Protein AF-A0A535KM76-F1 (afdb_monomer_lite)

pLDDT: mean 74.45, std 14.64, range [40.72, 94.0]

Structure (mmCIF, N/CA/C/O backbone):
data_AF-A0A535KM76-F1
#
_entry.id   AF-A0A535KM76-F1
#
loop_
_atom_site.group_PDB
_atom_site.id
_atom_site.type_symbol
_atom_site.label_atom_id
_atom_site.label_alt_id
_atom_site.label_comp_id
_atom_site.label_asym_id
_atom_site.label_entity_id
_atom_site.label_seq_id
_atom_site.pdbx_PDB_ins_code
_atom_site.Cartn_x
_atom_site.Cartn_y
_atom_site.Cartn_z
_atom_site.occupancy
_atom_site.B_iso_or_equiv
_atom_site.auth_seq_id
_atom_site.auth_comp_id
_atom_site.auth_asym_id
_atom_site.auth_atom_id
_atom_site.pdbx_PDB_model_num
ATOM 1 N N . MET A 1 1 ? -38.579 44.762 24.812 1.00 52.84 1 MET A N 1
ATOM 2 C CA . MET A 1 1 ? -37.576 43.799 24.299 1.00 52.84 1 MET A CA 1
ATOM 3 C C . MET A 1 1 ? -38.328 42.597 23.726 1.00 52.84 1 MET A C 1
ATOM 5 O O . MET A 1 1 ? -39.002 41.891 24.467 1.00 52.84 1 MET A O 1
ATOM 9 N N . ASN A 1 2 ? -38.368 42.465 22.396 1.00 53.22 2 ASN A N 1
ATOM 10 C CA . ASN A 1 2 ? -39.357 41.638 21.693 1.00 53.22 2 ASN A CA 1
ATOM 11 C C . ASN A 1 2 ? -39.011 40.146 21.755 1.00 53.22 2 ASN A C 1
ATOM 13 O O . ASN A 1 2 ? -38.155 39.677 21.010 1.00 53.22 2 ASN A O 1
ATOM 17 N N . ARG A 1 3 ? -39.741 39.395 22.592 1.00 56.50 3 ARG A N 1
ATOM 18 C CA . ARG A 1 3 ? -39.647 37.928 22.753 1.00 56.50 3 ARG A CA 1
ATOM 19 C C . ARG A 1 3 ? -39.528 37.170 21.420 1.00 56.50 3 ARG A C 1
ATOM 21 O O . ARG A 1 3 ? -38.777 36.210 21.336 1.00 56.50 3 ARG A O 1
ATOM 28 N N . ARG A 1 4 ? -40.197 37.641 20.360 1.00 57.12 4 ARG A N 1
ATOM 29 C CA . ARG A 1 4 ? -40.140 37.059 19.005 1.00 57.12 4 ARG A CA 1
ATOM 30 C C . ARG A 1 4 ? -38.730 37.033 18.398 1.00 57.12 4 ARG A C 1
ATOM 32 O O . ARG A 1 4 ? -38.383 36.055 17.755 1.00 57.12 4 ARG A O 1
ATOM 39 N N . VAL A 1 5 ? -37.909 38.055 18.638 1.00 56.81 5 VAL A N 1
ATOM 40 C CA . VAL A 1 5 ? -36.535 38.133 18.105 1.00 56.81 5 VAL A CA 1
ATOM 41 C C . VAL A 1 5 ? -35.616 37.135 18.819 1.00 56.81 5 VAL A C 1
ATOM 43 O O . VAL A 1 5 ? -34.777 36.502 18.188 1.00 56.81 5 VAL A O 1
ATOM 46 N N . VAL A 1 6 ? -35.839 36.926 20.120 1.00 59.84 6 VAL A N 1
ATOM 47 C CA . VAL A 1 6 ? -35.091 35.952 20.933 1.00 59.84 6 VAL A CA 1
ATOM 48 C C . VAL A 1 6 ? -35.410 34.515 20.503 1.00 59.84 6 VAL A C 1
ATOM 50 O O . VAL A 1 6 ? -34.497 33.711 20.341 1.00 59.84 6 VAL A O 1
ATOM 53 N N . TYR A 1 7 ? -36.685 34.199 20.240 1.00 61.72 7 TYR A N 1
ATOM 54 C CA . TYR A 1 7 ? -37.091 32.869 19.764 1.00 61.72 7 TYR A CA 1
ATOM 55 C C . TYR A 1 7 ? -36.569 32.546 18.359 1.00 61.72 7 TYR A C 1
ATOM 57 O O . TYR A 1 7 ? -36.143 31.420 18.116 1.00 61.72 7 TYR A O 1
ATOM 65 N N . VAL A 1 8 ? -36.549 33.527 17.451 1.00 64.69 8 VAL A N 1
ATOM 66 C CA . VAL A 1 8 ? -35.997 33.345 16.097 1.00 64.69 8 VAL A CA 1
ATOM 67 C C . VAL A 1 8 ? -34.480 33.128 16.145 1.00 64.69 8 VAL A C 1
ATOM 69 O O . VAL A 1 8 ? -33.972 32.249 15.452 1.00 64.69 8 VAL A O 1
ATOM 72 N N . GLY A 1 9 ? -33.762 33.854 17.010 1.00 60.03 9 GLY A N 1
ATOM 73 C CA . GLY A 1 9 ? -32.324 33.650 17.216 1.00 60.03 9 GLY A CA 1
ATOM 74 C C . GLY A 1 9 ? -31.986 32.272 17.798 1.00 60.03 9 GLY A C 1
ATOM 75 O O . GLY A 1 9 ? -31.068 31.608 17.319 1.00 60.03 9 GLY A O 1
ATOM 76 N N . LEU A 1 10 ? -32.766 31.803 18.778 1.00 68.25 10 LEU A N 1
ATOM 77 C CA . LEU A 1 10 ? -32.601 30.471 19.373 1.00 68.25 10 LEU A CA 1
ATOM 78 C C . LEU A 1 10 ? -32.900 29.342 18.375 1.00 68.25 10 LEU A C 1
ATOM 80 O O . LEU A 1 10 ? -32.159 28.362 18.324 1.00 68.25 10 LEU A O 1
ATOM 84 N N . ALA A 1 11 ? -33.942 29.490 17.551 1.00 71.19 11 ALA A N 1
ATOM 85 C CA . ALA A 1 11 ? -34.281 28.511 16.520 1.00 71.19 11 ALA A CA 1
ATOM 86 C C . ALA A 1 11 ? -33.192 28.413 15.438 1.00 71.19 11 ALA A C 1
ATOM 88 O O . ALA A 1 11 ? -32.805 27.311 15.051 1.00 71.19 11 ALA A O 1
ATOM 89 N N . ALA A 1 12 ? -32.645 29.549 14.993 1.00 71.75 12 ALA A N 1
ATOM 90 C CA . ALA A 1 12 ? -31.552 29.572 14.024 1.00 71.75 12 ALA A CA 1
ATOM 91 C C . ALA A 1 12 ? -30.278 28.906 14.575 1.00 71.75 12 ALA A C 1
ATOM 93 O O . ALA A 1 12 ? -29.662 28.095 13.886 1.00 71.75 12 ALA A O 1
ATOM 94 N N . ALA A 1 13 ? -29.917 29.180 15.834 1.00 71.62 13 ALA A N 1
ATOM 95 C CA . ALA A 1 13 ? -28.763 28.555 16.479 1.00 71.62 13 ALA A CA 1
ATOM 96 C C . ALA A 1 13 ? -28.927 27.030 16.622 1.00 71.62 13 ALA A C 1
ATOM 98 O O . ALA A 1 13 ? -27.993 26.283 16.334 1.00 71.62 13 ALA A O 1
ATOM 99 N N . ALA A 1 14 ? -30.120 26.555 16.995 1.00 75.88 14 ALA A N 1
ATOM 100 C CA . ALA A 1 14 ? -30.407 25.125 17.107 1.00 75.88 14 ALA A CA 1
ATOM 101 C C . ALA A 1 14 ? -30.292 24.395 15.756 1.00 75.88 14 ALA A C 1
ATOM 103 O O . ALA A 1 14 ? -29.729 23.303 15.696 1.00 75.88 14 ALA A O 1
ATOM 104 N N . ILE A 1 15 ? -30.757 25.013 14.665 1.00 78.50 15 ILE A N 1
ATOM 105 C CA . ILE A 1 15 ? -30.635 24.456 13.308 1.00 78.50 15 ILE A CA 1
ATOM 106 C C . ILE A 1 15 ? -29.165 24.359 12.890 1.00 78.50 15 ILE A C 1
ATOM 108 O O . ILE A 1 15 ? -28.746 23.329 12.367 1.00 78.50 15 ILE A O 1
ATOM 112 N N . VAL A 1 16 ? -28.362 25.393 13.154 1.00 78.19 16 VAL A N 1
ATOM 113 C CA . VAL A 1 16 ? -26.926 25.379 12.831 1.00 78.19 16 VAL A CA 1
ATOM 114 C C . VAL A 1 16 ? -26.195 24.294 13.623 1.00 78.19 16 VAL A C 1
ATOM 116 O O . VAL A 1 16 ? -25.403 23.555 13.046 1.00 78.19 16 VAL A O 1
ATOM 119 N N . ILE A 1 17 ? -26.494 24.135 14.915 1.00 78.88 17 ILE A N 1
ATOM 120 C CA . ILE A 1 17 ? -25.894 23.083 15.749 1.00 78.88 17 ILE A CA 1
ATOM 121 C C . ILE A 1 17 ? -26.275 21.692 15.228 1.00 78.88 17 ILE A C 1
ATOM 123 O O . ILE A 1 17 ? -25.403 20.839 15.075 1.00 78.88 17 ILE A O 1
ATOM 127 N N . LEU A 1 18 ? -27.549 21.471 14.889 1.00 75.44 18 LEU A N 1
ATOM 128 C CA . LEU A 1 18 ? -28.006 20.207 14.306 1.00 75.44 18 LEU A CA 1
ATOM 129 C C . LEU A 1 18 ? -27.332 19.915 12.960 1.00 75.44 18 LEU A C 1
ATOM 131 O O . LEU A 1 18 ? -26.956 18.772 12.712 1.00 75.44 18 LEU A O 1
ATOM 135 N N . LEU A 1 19 ? -27.116 20.930 12.120 1.00 75.25 19 LEU A N 1
ATOM 136 C CA . LEU A 1 19 ? -26.394 20.783 10.854 1.00 75.25 19 LEU A CA 1
ATOM 137 C C . LEU A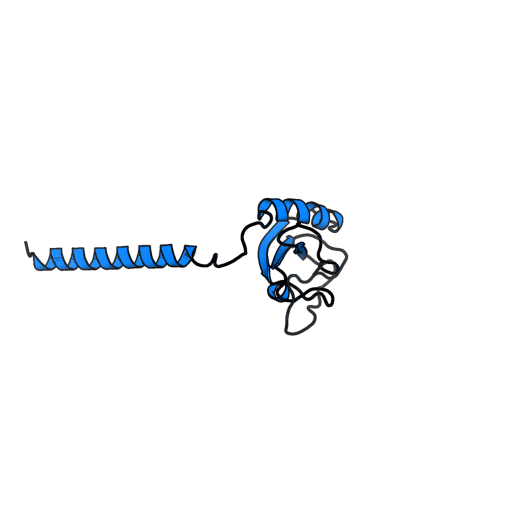 1 19 ? -24.913 20.450 11.071 1.00 75.25 19 LEU A C 1
ATOM 139 O O . LEU A 1 19 ? -24.389 19.569 10.395 1.00 75.25 19 LEU A O 1
ATOM 143 N N . VAL A 1 20 ? -24.240 21.093 12.028 1.00 73.06 20 VAL A N 1
ATOM 144 C CA . VAL A 1 20 ? -22.835 20.794 12.358 1.00 73.06 20 VAL A CA 1
ATOM 145 C C . VAL A 1 20 ? -22.691 19.374 12.911 1.00 73.06 20 VAL A C 1
ATOM 147 O O . VAL A 1 20 ? -21.775 18.660 12.507 1.00 73.06 20 VAL A O 1
ATOM 150 N N . ILE A 1 21 ? -23.615 18.927 13.767 1.00 69.25 21 ILE A N 1
ATOM 151 C CA . ILE A 1 21 ? -23.641 17.545 14.270 1.00 69.25 21 ILE A CA 1
ATOM 152 C C . ILE A 1 21 ? -23.921 16.567 13.125 1.00 69.25 21 ILE A C 1
ATOM 154 O O . ILE A 1 21 ? -23.211 15.575 12.996 1.00 69.25 21 ILE A O 1
ATOM 158 N N . ALA A 1 22 ? -24.892 16.852 12.253 1.00 63.06 22 ALA A N 1
ATOM 159 C CA . ALA A 1 22 ? -25.200 15.999 11.108 1.00 63.06 22 ALA A CA 1
ATOM 160 C C . ALA A 1 22 ? -23.998 15.857 10.159 1.00 63.06 22 ALA A C 1
ATOM 162 O O . ALA A 1 22 ? -23.681 14.744 9.747 1.00 63.06 22 ALA A O 1
ATOM 163 N N . VAL A 1 23 ? -23.282 16.949 9.871 1.00 61.19 23 VAL A N 1
ATOM 164 C CA . VAL A 1 23 ? -22.058 16.928 9.051 1.00 61.19 23 VAL A CA 1
ATOM 165 C C . VAL A 1 23 ? -20.910 16.209 9.771 1.00 61.19 23 VAL A C 1
ATOM 167 O O . VAL A 1 23 ? -20.184 15.443 9.138 1.00 61.19 23 VAL A O 1
ATOM 170 N N . GLY A 1 24 ? -20.756 16.400 11.085 1.00 57.56 24 GLY A N 1
ATOM 171 C CA . GLY A 1 24 ? -19.742 15.718 11.895 1.00 57.56 24 GLY A CA 1
ATOM 172 C C . GLY A 1 24 ? -19.951 14.202 11.966 1.00 57.56 24 GLY A C 1
ATOM 173 O O . GLY A 1 24 ? -19.008 13.439 11.768 1.00 57.56 24 GLY A O 1
ATOM 174 N N . VAL A 1 25 ? -21.196 13.754 12.159 1.00 58.38 25 VAL A N 1
ATOM 175 C CA . VAL A 1 25 ? -21.566 12.329 12.167 1.00 58.38 25 VAL A CA 1
ATOM 176 C C . VAL A 1 25 ? -21.425 11.717 10.769 1.00 58.38 25 VAL A C 1
ATOM 178 O O . VAL A 1 25 ? -20.902 10.611 10.640 1.00 58.38 25 VAL A O 1
ATOM 181 N N . PHE A 1 26 ? -21.789 12.443 9.703 1.00 48.53 26 PHE A N 1
ATOM 182 C CA . PHE A 1 26 ? -21.607 11.957 8.328 1.00 48.53 26 PHE A CA 1
ATOM 183 C C . PHE A 1 26 ? -20.138 11.773 7.943 1.00 48.53 26 PHE A C 1
ATOM 185 O O . PHE A 1 26 ? -19.821 10.869 7.172 1.00 48.53 26 PHE A O 1
ATOM 192 N N . ARG A 1 27 ? -19.226 12.592 8.482 1.00 45.03 27 ARG A N 1
ATOM 193 C CA . ARG A 1 27 ? -17.789 12.454 8.203 1.00 45.03 27 ARG A CA 1
ATOM 194 C C . ARG A 1 27 ? -17.119 11.283 8.917 1.00 45.03 27 ARG A C 1
ATOM 196 O O . ARG A 1 27 ? -16.082 10.836 8.444 1.00 45.03 27 ARG A O 1
ATOM 203 N N . HIS A 1 28 ? -17.712 10.750 9.985 1.00 40.72 28 HIS A N 1
ATOM 204 C CA . HIS A 1 28 ? -17.226 9.530 10.640 1.00 40.72 28 HIS A CA 1
ATOM 205 C C . HIS A 1 28 ? -17.818 8.238 10.056 1.00 40.72 28 HIS A C 1
ATOM 207 O O . HIS A 1 28 ? -17.275 7.161 10.279 1.00 40.72 28 HIS A O 1
ATOM 213 N N . ALA A 1 29 ? -18.904 8.322 9.284 1.00 43.16 29 ALA A N 1
ATOM 214 C CA . ALA A 1 29 ? -19.613 7.148 8.779 1.00 43.16 29 ALA A CA 1
ATOM 215 C C . ALA A 1 29 ? -19.039 6.557 7.476 1.00 43.16 29 ALA A C 1
ATOM 217 O O . ALA A 1 29 ? -19.516 5.522 7.023 1.00 43.16 29 ALA A O 1
ATOM 218 N N . THR A 1 30 ? -18.004 7.151 6.871 1.00 45.62 30 THR A N 1
ATOM 219 C CA . THR A 1 30 ? -17.352 6.560 5.685 1.00 45.62 30 THR A CA 1
ATOM 220 C C . THR A 1 30 ? -16.372 5.425 6.013 1.00 45.62 30 THR A C 1
ATOM 222 O O . THR A 1 30 ? -15.777 4.865 5.100 1.00 45.62 30 THR A O 1
ATOM 225 N N . GLU A 1 31 ? -16.236 5.036 7.286 1.00 46.44 31 GLU A N 1
ATOM 226 C CA . GLU A 1 31 ? -15.511 3.828 7.720 1.00 46.44 31 GLU A CA 1
ATOM 227 C C . GLU A 1 31 ? -16.415 2.577 7.831 1.00 46.44 31 GLU A C 1
ATOM 229 O O . GLU A 1 31 ? -16.127 1.630 8.552 1.00 46.44 31 GLU A O 1
ATOM 234 N N . THR A 1 32 ? -17.530 2.506 7.108 1.00 49.50 32 THR A N 1
ATOM 235 C CA . THR A 1 32 ? -18.180 1.217 6.791 1.00 49.50 32 THR A CA 1
ATOM 236 C C . THR A 1 32 ? -17.341 0.492 5.727 1.00 49.50 32 THR A C 1
ATOM 238 O O . THR A 1 32 ? -17.134 1.047 4.657 1.00 49.50 32 THR A O 1
ATOM 241 N N . SER A 1 33 ? -16.852 -0.747 5.837 1.00 60.09 33 SER A N 1
ATOM 242 C CA . SER A 1 33 ? -17.181 -1.879 6.714 1.00 60.09 33 SER A CA 1
ATOM 243 C C . SER A 1 33 ? -16.095 -2.967 6.562 1.00 60.09 33 SER A C 1
ATOM 245 O O . SER A 1 33 ? -16.337 -4.069 6.071 1.00 60.09 33 SER A O 1
ATOM 247 N N . LEU A 1 34 ? -14.843 -2.648 6.895 1.00 70.00 34 LEU A N 1
ATOM 248 C CA . LEU A 1 34 ? -13.785 -3.660 6.847 1.00 70.00 34 LEU A CA 1
ATOM 249 C C . LEU A 1 34 ? -14.006 -4.674 7.970 1.00 70.00 34 LEU A C 1
ATOM 251 O O . LEU A 1 34 ? -14.287 -4.310 9.112 1.00 70.00 3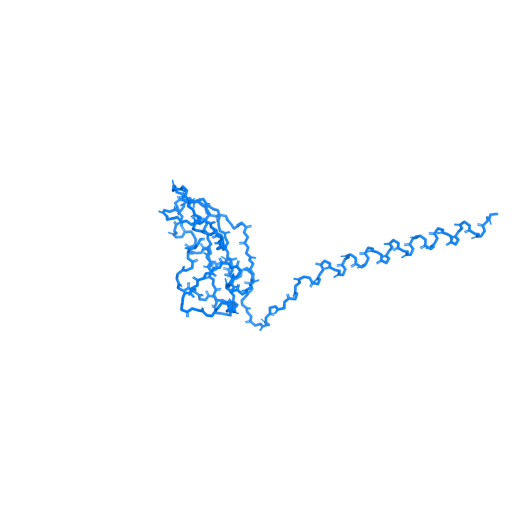4 LEU A O 1
ATOM 255 N N . ARG A 1 35 ? -13.921 -5.962 7.630 1.00 79.12 35 ARG A N 1
ATOM 256 C CA . ARG A 1 35 ? -14.139 -7.037 8.598 1.00 79.12 35 ARG A CA 1
ATOM 257 C C . ARG A 1 35 ? -13.099 -6.912 9.723 1.00 79.12 35 ARG A C 1
ATOM 259 O O . ARG A 1 35 ? -11.914 -6.844 9.413 1.00 79.12 35 ARG A O 1
ATOM 266 N N . PRO A 1 36 ? -13.496 -6.908 11.006 1.00 79.44 36 PRO A N 1
ATOM 267 C CA . PRO A 1 36 ? -12.539 -6.812 12.103 1.00 79.44 36 PRO A CA 1
ATOM 268 C C . PRO A 1 36 ? -11.556 -7.993 12.094 1.00 79.44 36 PRO A C 1
ATOM 270 O O . PRO A 1 36 ? -11.905 -9.100 11.678 1.00 79.44 36 PRO A O 1
ATOM 273 N N . GLY A 1 37 ? -10.332 -7.748 12.572 1.00 83.56 37 GLY A N 1
ATOM 274 C CA . GLY A 1 37 ? -9.261 -8.750 12.669 1.00 83.56 37 GLY A CA 1
ATOM 275 C C . GLY A 1 37 ? -8.124 -8.602 11.652 1.00 83.56 37 GLY A C 1
ATOM 276 O O . GLY A 1 37 ? -7.227 -9.438 11.645 1.00 83.56 37 GLY A O 1
ATOM 277 N N . GLY A 1 38 ? -8.147 -7.572 10.801 1.00 90.06 38 GLY A N 1
ATOM 278 C CA . GLY A 1 38 ? -7.028 -7.254 9.911 1.00 90.06 38 GLY A CA 1
ATOM 279 C C . GLY A 1 38 ? -5.847 -6.581 10.606 1.00 90.06 38 GLY A C 1
ATOM 280 O O . GLY A 1 38 ? -5.965 -6.092 11.732 1.00 90.06 38 GLY A O 1
ATOM 281 N N . ILE A 1 39 ? -4.714 -6.506 9.903 1.00 94.00 39 ILE A N 1
ATOM 282 C CA . ILE A 1 39 ? -3.561 -5.720 10.359 1.00 94.00 39 ILE A CA 1
ATOM 283 C C . ILE A 1 39 ? -3.888 -4.223 10.339 1.00 94.00 39 ILE A C 1
ATOM 285 O O . ILE A 1 39 ? -4.664 -3.746 9.503 1.00 94.00 39 ILE A O 1
ATOM 289 N N . SER A 1 40 ? -3.273 -3.466 11.249 1.00 92.88 40 SER A N 1
ATOM 290 C CA . SER A 1 40 ? -3.457 -2.016 11.300 1.00 92.88 40 SER A CA 1
ATOM 291 C C . SER A 1 40 ? -2.814 -1.318 10.099 1.00 92.88 40 SER A C 1
ATOM 293 O O . SER A 1 40 ? -1.888 -1.839 9.474 1.00 92.88 40 SER A O 1
ATOM 295 N N . ARG A 1 41 ? -3.264 -0.091 9.814 1.00 92.25 41 ARG A N 1
ATOM 296 C CA . ARG A 1 41 ? -2.693 0.761 8.760 1.00 92.25 41 ARG A CA 1
ATOM 297 C C . ARG A 1 41 ? -1.183 0.941 8.921 1.00 92.25 41 ARG A C 1
ATOM 299 O O . ARG A 1 41 ? -0.440 0.774 7.961 1.00 92.25 41 ARG A O 1
ATOM 306 N N . ASP A 1 42 ? -0.726 1.226 10.137 1.00 93.19 42 ASP A N 1
ATOM 307 C CA . ASP A 1 42 ? 0.698 1.437 10.412 1.00 93.19 42 ASP A CA 1
ATOM 308 C C . ASP A 1 42 ? 1.507 0.151 10.245 1.00 93.19 42 ASP A C 1
ATOM 310 O O . ASP A 1 42 ? 2.648 0.188 9.790 1.00 93.19 42 ASP A O 1
ATOM 314 N N . GLN A 1 43 ? 0.926 -0.998 10.597 1.00 93.06 43 GLN A N 1
ATOM 315 C CA . GLN A 1 43 ? 1.561 -2.290 10.366 1.00 93.06 43 GLN A CA 1
ATOM 316 C C . GLN A 1 43 ? 1.676 -2.587 8.869 1.00 93.06 43 GLN A C 1
ATOM 318 O O . GLN A 1 43 ? 2.758 -2.954 8.418 1.00 93.06 43 GLN A O 1
ATOM 323 N N . ALA A 1 44 ? 0.613 -2.347 8.099 1.00 92.44 44 ALA A N 1
ATOM 324 C CA . ALA A 1 44 ? 0.626 -2.493 6.647 1.00 92.44 44 ALA A CA 1
ATOM 325 C C . ALA A 1 44 ? 1.667 -1.574 5.989 1.00 92.44 44 ALA A C 1
ATOM 327 O O . ALA A 1 44 ? 2.435 -2.030 5.147 1.00 92.44 44 ALA A O 1
ATOM 328 N N . ILE A 1 45 ? 1.757 -0.310 6.421 1.00 92.06 45 ILE A N 1
ATOM 329 C CA . ILE A 1 45 ? 2.782 0.630 5.950 1.00 92.06 45 ILE A CA 1
ATOM 330 C C . ILE A 1 45 ? 4.182 0.103 6.262 1.00 92.06 45 ILE A C 1
ATOM 332 O O . ILE A 1 45 ? 5.009 0.053 5.363 1.00 92.06 45 ILE A O 1
ATOM 336 N N . ARG A 1 46 ? 4.465 -0.326 7.500 1.00 91.62 46 ARG A N 1
ATOM 337 C CA . ARG A 1 46 ? 5.797 -0.853 7.854 1.00 91.62 46 ARG A CA 1
ATOM 338 C C . ARG A 1 46 ? 6.183 -2.064 7.005 1.00 91.62 46 ARG A C 1
ATOM 340 O O . ARG A 1 46 ? 7.314 -2.128 6.536 1.00 91.62 46 ARG A O 1
ATOM 347 N N . MET A 1 47 ? 5.249 -2.994 6.800 1.00 90.25 47 MET A N 1
ATOM 348 C CA . MET A 1 47 ? 5.474 -4.191 5.984 1.00 90.25 47 MET A CA 1
ATOM 349 C C . MET A 1 47 ? 5.699 -3.834 4.510 1.00 90.25 47 MET A C 1
ATOM 351 O O . MET A 1 47 ? 6.634 -4.336 3.894 1.00 90.25 47 MET A O 1
ATOM 355 N N . ALA A 1 48 ? 4.896 -2.921 3.960 1.00 88.00 48 ALA A N 1
ATOM 356 C CA . ALA A 1 48 ? 5.022 -2.476 2.578 1.00 88.00 48 ALA A CA 1
ATOM 357 C C . ALA A 1 48 ? 6.284 -1.632 2.338 1.00 88.00 48 ALA A C 1
ATOM 359 O O . ALA A 1 48 ? 6.891 -1.744 1.278 1.00 88.00 48 ALA A O 1
ATOM 360 N N . SER A 1 49 ? 6.703 -0.811 3.309 1.00 87.00 49 SER A N 1
ATOM 361 C CA . SER A 1 49 ? 7.876 0.064 3.191 1.00 87.00 49 SER A CA 1
ATOM 362 C C . SER A 1 49 ? 9.163 -0.720 2.980 1.00 87.00 49 SER A C 1
ATOM 364 O O . SER A 1 49 ? 9.993 -0.286 2.193 1.00 87.00 49 SER A O 1
ATOM 366 N N . HIS A 1 50 ? 9.320 -1.879 3.629 1.00 80.50 50 HIS A N 1
ATOM 367 C CA . HIS A 1 50 ? 10.486 -2.743 3.414 1.00 80.50 50 HIS A CA 1
ATOM 368 C C . HIS A 1 50 ? 10.659 -3.095 1.926 1.00 80.50 50 HIS A C 1
ATOM 370 O O . HIS A 1 50 ? 11.760 -3.049 1.385 1.00 80.50 50 HIS A O 1
ATOM 376 N N . GLU A 1 51 ? 9.551 -3.371 1.247 1.00 73.69 51 GLU A N 1
ATOM 377 C CA . GLU A 1 51 ? 9.534 -3.838 -0.141 1.00 73.69 51 GLU A CA 1
ATOM 378 C C . GLU A 1 51 ? 9.511 -2.684 -1.145 1.00 73.69 51 GLU A C 1
ATOM 380 O O . GLU A 1 51 ? 10.245 -2.706 -2.131 1.00 73.69 51 GLU A O 1
ATOM 385 N N . GLY A 1 52 ? 8.774 -1.610 -0.847 1.00 69.50 52 GLY A N 1
ATOM 386 C CA . GLY A 1 52 ? 8.836 -0.367 -1.615 1.00 69.50 52 GLY A CA 1
ATOM 387 C C . GLY A 1 52 ? 10.247 0.234 -1.633 1.00 69.50 52 GLY A C 1
ATOM 388 O O . GLY A 1 52 ? 10.723 0.656 -2.686 1.00 69.50 52 GLY A O 1
ATOM 389 N N . MET A 1 53 ? 10.952 0.220 -0.496 1.00 74.38 53 MET A N 1
ATOM 390 C CA . MET A 1 53 ? 12.337 0.698 -0.406 1.00 74.38 53 MET A CA 1
ATOM 391 C C . MET A 1 53 ? 13.317 -0.205 -1.154 1.00 74.38 53 MET A C 1
ATOM 393 O O . MET A 1 53 ? 14.206 0.314 -1.822 1.00 74.38 53 MET A O 1
ATOM 397 N N . ALA A 1 54 ? 13.150 -1.530 -1.092 1.00 76.81 54 ALA A N 1
ATOM 398 C CA . ALA A 1 54 ? 14.029 -2.473 -1.787 1.00 76.81 54 ALA A CA 1
ATOM 399 C C . ALA A 1 54 ? 14.021 -2.293 -3.318 1.00 76.81 54 ALA A C 1
ATOM 401 O O . ALA A 1 54 ? 14.983 -2.652 -3.993 1.00 76.81 54 ALA A O 1
ATOM 402 N N . GLN A 1 55 ? 12.941 -1.734 -3.868 1.00 76.56 55 GLN A N 1
ATOM 403 C CA . GLN A 1 55 ? 12.732 -1.607 -5.312 1.00 76.56 55 GLN A CA 1
ATOM 404 C C . GLN A 1 55 ? 12.906 -0.182 -5.849 1.00 76.56 55 GLN A C 1
ATOM 406 O O . GLN A 1 55 ? 12.902 0.023 -7.067 1.00 76.56 55 GLN A O 1
ATOM 411 N N . SER A 1 56 ? 13.039 0.806 -4.964 1.00 80.88 56 SER A N 1
ATOM 412 C CA . SER A 1 56 ? 13.250 2.202 -5.338 1.00 80.88 56 SER A CA 1
ATOM 413 C C . SER A 1 56 ? 14.737 2.547 -5.350 1.00 80.88 56 SER A C 1
ATOM 415 O O . SER A 1 56 ? 15.498 2.179 -4.462 1.00 80.88 56 SER A O 1
ATOM 417 N N . THR A 1 57 ? 15.147 3.331 -6.342 1.00 83.88 57 THR A N 1
ATOM 418 C CA . THR A 1 57 ? 16.499 3.910 -6.453 1.00 83.88 57 THR A CA 1
ATOM 419 C C . THR A 1 57 ? 16.658 5.210 -5.659 1.00 83.88 57 THR A C 1
ATOM 421 O O . THR A 1 57 ? 17.770 5.707 -5.495 1.00 83.88 57 THR A O 1
ATOM 424 N N . THR A 1 58 ? 15.558 5.766 -5.147 1.00 84.88 58 THR A N 1
ATOM 425 C CA . THR A 1 58 ? 15.527 6.959 -4.285 1.00 84.88 58 THR A CA 1
ATOM 426 C C . THR A 1 58 ? 14.780 6.663 -2.984 1.00 84.88 58 THR A C 1
ATOM 428 O O . THR A 1 58 ? 13.981 5.721 -2.954 1.00 84.88 58 THR A O 1
ATOM 431 N N . PRO A 1 59 ? 14.949 7.478 -1.924 1.00 86.06 59 PRO A N 1
ATOM 432 C CA . PRO A 1 59 ? 14.109 7.382 -0.733 1.00 86.06 59 PRO A CA 1
ATOM 433 C C . PRO A 1 59 ? 12.620 7.376 -1.099 1.00 86.06 59 PRO A C 1
ATOM 435 O O . PRO A 1 59 ? 12.194 8.135 -1.973 1.00 86.06 59 PRO A O 1
ATOM 438 N N . THR A 1 60 ? 11.852 6.493 -0.459 1.00 86.06 60 THR A N 1
ATOM 439 C CA . THR A 1 60 ? 10.413 6.364 -0.700 1.00 86.06 60 THR A CA 1
ATOM 440 C C . THR A 1 60 ? 9.598 7.084 0.360 1.00 86.06 60 THR A C 1
ATOM 442 O O . THR A 1 60 ? 9.854 6.916 1.552 1.00 86.06 60 THR A O 1
ATOM 445 N N . GLU A 1 61 ? 8.544 7.775 -0.059 1.00 90.25 61 GLU A N 1
ATOM 446 C CA . GLU A 1 61 ? 7.558 8.382 0.840 1.00 90.25 61 GLU A CA 1
ATOM 447 C C . GLU A 1 61 ? 6.187 7.737 0.654 1.00 90.25 61 GLU A C 1
ATOM 449 O O . GLU A 1 61 ? 5.753 7.504 -0.474 1.00 90.25 61 GLU A O 1
ATOM 454 N N . VAL A 1 62 ? 5.473 7.469 1.748 1.00 89.19 62 VAL A N 1
ATOM 455 C CA . VAL A 1 62 ? 4.101 6.948 1.680 1.00 89.19 62 VAL A CA 1
ATOM 456 C C . VAL A 1 62 ? 3.171 8.072 1.236 1.00 89.19 62 VAL A C 1
ATOM 458 O O . VAL A 1 62 ? 2.959 9.038 1.964 1.00 89.19 62 VAL A O 1
ATOM 461 N N . ARG A 1 63 ? 2.571 7.929 0.055 1.00 87.00 63 ARG A N 1
ATOM 462 C CA . ARG A 1 63 ? 1.590 8.884 -0.470 1.00 87.00 63 ARG A CA 1
ATOM 463 C C . ARG A 1 63 ? 0.192 8.596 0.063 1.00 87.00 63 ARG A C 1
ATOM 465 O O . ARG A 1 63 ? -0.524 9.514 0.453 1.00 87.00 63 ARG A O 1
ATOM 472 N N . TRP A 1 64 ? -0.215 7.329 0.046 1.00 85.44 64 TRP A N 1
ATOM 473 C CA . TRP A 1 64 ? -1.495 6.891 0.599 1.00 85.44 64 TRP A CA 1
ATOM 474 C C . TRP A 1 64 ? -1.457 5.411 0.980 1.00 85.44 64 TRP A C 1
ATOM 476 O O . TRP A 1 64 ? -0.671 4.636 0.442 1.00 85.44 64 TRP A O 1
ATOM 486 N N . ALA A 1 65 ? -2.318 5.041 1.925 1.00 90.38 65 ALA A N 1
ATOM 487 C CA . ALA A 1 65 ? -2.483 3.679 2.417 1.00 90.38 65 ALA A CA 1
ATOM 488 C C . ALA A 1 65 ? -3.956 3.475 2.774 1.00 90.38 65 ALA A C 1
ATOM 490 O O . ALA A 1 65 ? -4.417 4.043 3.771 1.00 90.38 65 ALA A O 1
ATOM 491 N N . ASN A 1 66 ? -4.667 2.709 1.945 1.00 90.44 66 ASN A N 1
ATOM 492 C CA . ASN A 1 66 ? -6.103 2.459 2.063 1.00 90.44 66 ASN A CA 1
ATOM 493 C C . ASN A 1 66 ? -6.378 0.955 2.043 1.00 90.44 66 ASN A C 1
ATOM 495 O O . ASN A 1 66 ? -5.689 0.205 1.353 1.00 90.44 66 ASN A O 1
ATOM 499 N N . ALA A 1 67 ? -7.402 0.530 2.778 1.00 91.38 67 ALA A N 1
ATOM 500 C CA . ALA A 1 67 ? -7.886 -0.843 2.758 1.00 91.38 67 ALA A CA 1
ATOM 501 C C . ALA A 1 67 ? -9.227 -0.940 2.027 1.00 91.38 67 ALA A C 1
ATOM 503 O O . ALA A 1 67 ? -10.045 -0.024 2.088 1.00 91.38 67 ALA A O 1
ATOM 504 N N . GLY A 1 68 ? -9.450 -2.059 1.344 1.00 89.62 68 GLY A N 1
ATOM 505 C CA . GLY A 1 68 ? -10.649 -2.288 0.540 1.00 89.62 68 GLY A CA 1
ATOM 506 C C . GLY A 1 68 ? -10.553 -3.570 -0.292 1.00 89.62 68 GLY A C 1
ATOM 507 O O . GLY A 1 68 ? -9.576 -4.308 -0.170 1.00 89.62 68 GLY A O 1
ATOM 508 N N . PRO A 1 69 ? -11.563 -3.874 -1.120 1.00 89.06 69 PRO A N 1
ATOM 509 C CA . PRO A 1 69 ? -11.508 -5.004 -2.039 1.00 89.06 69 PRO A CA 1
ATOM 510 C C . PRO A 1 69 ? -10.441 -4.794 -3.123 1.00 89.06 69 PRO A C 1
ATOM 512 O O . PRO A 1 69 ? -10.269 -3.687 -3.635 1.00 89.06 69 PRO A O 1
ATOM 515 N N . LEU A 1 70 ? -9.759 -5.876 -3.508 1.00 85.62 70 LEU A N 1
ATOM 516 C CA . LEU A 1 70 ? -8.684 -5.882 -4.501 1.00 85.62 70 LEU A CA 1
ATOM 517 C C . LEU A 1 70 ? -9.084 -5.176 -5.800 1.00 85.62 70 LEU A C 1
ATOM 519 O O . LEU A 1 70 ? -8.289 -4.407 -6.328 1.00 85.62 70 LEU A O 1
ATOM 523 N N . SER A 1 71 ? -10.322 -5.358 -6.265 1.00 82.75 71 SER A N 1
ATOM 524 C CA . SER A 1 71 ? -10.840 -4.747 -7.495 1.00 82.75 71 SER A CA 1
ATOM 525 C C . SER A 1 71 ? -10.789 -3.216 -7.534 1.00 82.75 71 SER A C 1
ATOM 527 O O . SER A 1 71 ? -10.905 -2.643 -8.613 1.00 82.75 71 SER A O 1
ATOM 529 N N . GLN A 1 72 ? -10.661 -2.541 -6.386 1.00 83.00 72 GLN A N 1
ATOM 530 C CA . GLN A 1 72 ? -10.508 -1.082 -6.322 1.00 83.00 72 GLN A CA 1
ATOM 531 C C . GLN A 1 72 ? -9.072 -0.616 -6.583 1.00 83.00 72 GLN A C 1
ATOM 533 O O . GLN A 1 72 ? -8.864 0.547 -6.921 1.00 83.00 72 GLN A O 1
ATOM 538 N N . PHE A 1 73 ? -8.087 -1.498 -6.413 1.00 80.12 73 PHE A N 1
ATOM 539 C CA . PHE A 1 73 ? -6.668 -1.141 -6.453 1.00 80.12 73 PHE A CA 1
ATOM 540 C C . PHE A 1 73 ? -5.894 -1.885 -7.541 1.00 80.12 73 PHE A C 1
ATOM 542 O O . PHE A 1 73 ? -4.906 -1.363 -8.049 1.00 80.12 73 PHE A O 1
ATOM 549 N N . GLY A 1 74 ? -6.334 -3.087 -7.909 1.00 74.31 74 GLY A N 1
ATOM 550 C CA . GLY A 1 74 ? -5.591 -4.011 -8.755 1.00 74.31 74 GLY A CA 1
ATOM 551 C C . GLY A 1 74 ? -6.463 -5.125 -9.328 1.00 74.31 74 GLY A C 1
ATOM 552 O O . GLY A 1 74 ? -7.659 -5.233 -9.050 1.00 74.31 74 GLY A O 1
ATOM 553 N N . ARG A 1 75 ? -5.842 -5.992 -10.129 1.00 73.06 75 ARG A N 1
ATOM 554 C CA . ARG A 1 75 ? -6.480 -7.208 -10.636 1.00 73.06 75 ARG A CA 1
ATOM 555 C C . ARG A 1 75 ? -5.466 -8.338 -10.725 1.00 73.06 75 ARG A C 1
ATOM 557 O O . ARG A 1 75 ? -4.687 -8.383 -11.667 1.00 73.06 75 ARG A O 1
ATOM 564 N N . ASP A 1 76 ? -5.548 -9.283 -9.801 1.00 73.75 76 ASP A N 1
ATOM 565 C CA . ASP A 1 76 ? -4.764 -10.516 -9.850 1.00 73.75 76 ASP A CA 1
ATOM 566 C C . ASP A 1 76 ? -5.630 -11.650 -10.434 1.00 73.75 76 ASP A C 1
ATOM 568 O O . ASP A 1 76 ? -6.712 -11.906 -9.899 1.00 73.75 76 ASP A O 1
ATOM 572 N N . PRO A 1 77 ? -5.211 -12.324 -11.525 1.00 72.31 77 PRO A N 1
ATOM 573 C CA . PRO A 1 77 ? -5.957 -13.446 -12.100 1.00 72.31 77 PRO A CA 1
ATOM 574 C C . PRO A 1 77 ? -6.121 -14.631 -11.136 1.00 72.31 77 PRO A C 1
ATOM 576 O O . PRO A 1 77 ? -7.016 -15.448 -11.346 1.00 72.31 77 PRO A O 1
ATOM 579 N N . TYR A 1 78 ? -5.297 -14.718 -10.088 1.00 79.38 78 TYR A N 1
ATOM 580 C CA . TYR A 1 78 ? -5.328 -15.806 -9.110 1.00 79.38 78 TYR A CA 1
ATOM 581 C C . TYR A 1 78 ? -6.047 -15.447 -7.801 1.00 79.38 78 TYR A C 1
ATOM 583 O O . TYR A 1 78 ? -6.241 -16.321 -6.954 1.00 79.38 78 TYR A O 1
ATOM 591 N N . SER A 1 79 ? -6.491 -14.198 -7.631 1.00 83.12 79 SER A N 1
ATOM 592 C CA . SER A 1 79 ? -7.203 -13.743 -6.433 1.00 83.12 79 SER A CA 1
ATOM 593 C C . SER A 1 79 ? -8.637 -13.332 -6.744 1.00 83.12 79 SER A C 1
ATOM 595 O O . SER A 1 79 ? -8.954 -12.780 -7.795 1.00 83.12 79 SER A O 1
ATOM 597 N N . SER A 1 80 ? -9.526 -13.545 -5.771 1.00 85.25 80 SER A N 1
ATOM 598 C CA . SER A 1 80 ? -10.888 -13.014 -5.840 1.00 85.25 80 SER A CA 1
ATOM 599 C C . SER A 1 80 ? -10.864 -11.4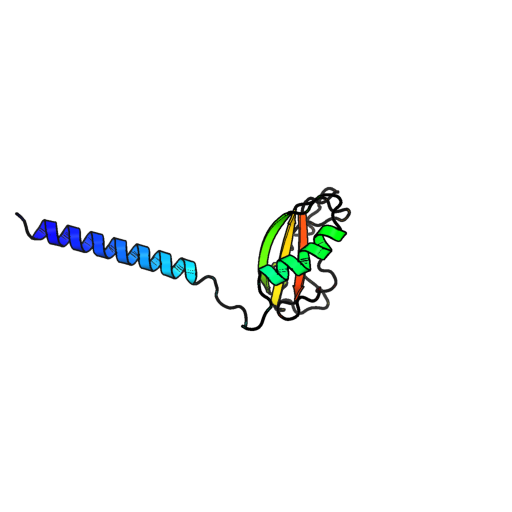78 -5.895 1.00 85.25 80 SER A C 1
ATOM 601 O O . SER A 1 80 ? -10.181 -10.863 -5.071 1.00 85.25 80 SER A O 1
ATOM 603 N N . PRO A 1 81 ? -11.644 -10.827 -6.781 1.00 84.25 81 PRO A N 1
ATOM 604 C CA . PRO A 1 81 ? -11.728 -9.365 -6.846 1.00 84.25 81 PRO A CA 1
ATOM 605 C C . PRO A 1 81 ? -12.242 -8.738 -5.540 1.00 84.25 81 PRO A C 1
ATOM 607 O O . PRO A 1 81 ? -11.896 -7.604 -5.223 1.00 84.25 81 PRO A O 1
ATOM 610 N N . ASN A 1 82 ? -13.011 -9.494 -4.750 1.00 88.50 82 ASN A N 1
ATOM 611 C CA . ASN A 1 82 ? -13.546 -9.057 -3.458 1.00 88.50 82 ASN A CA 1
ATOM 612 C C . ASN A 1 82 ? -12.602 -9.351 -2.280 1.00 88.50 82 ASN A C 1
ATOM 614 O O . ASN A 1 82 ? -12.976 -9.130 -1.128 1.00 88.50 82 ASN A O 1
ATOM 618 N N . ARG A 1 83 ? -11.397 -9.880 -2.535 1.00 88.75 83 ARG A N 1
ATOM 619 C CA . ARG A 1 83 ? -10.389 -10.109 -1.494 1.00 88.75 83 ARG A CA 1
ATOM 620 C C . ARG A 1 83 ? -10.052 -8.780 -0.825 1.00 88.75 83 ARG A C 1
ATOM 622 O O . ARG A 1 83 ? -9.697 -7.830 -1.514 1.00 88.75 83 ARG A O 1
ATOM 629 N N . LEU A 1 84 ? -10.147 -8.719 0.501 1.00 91.00 84 LEU A N 1
ATOM 630 C CA . LEU A 1 84 ? -9.746 -7.532 1.250 1.00 91.00 84 LEU A CA 1
ATOM 631 C C . LEU A 1 84 ? -8.226 -7.405 1.248 1.00 91.00 84 LEU A C 1
ATOM 633 O O . LEU A 1 84 ? -7.511 -8.356 1.574 1.00 91.00 84 LEU A O 1
ATOM 637 N N . VAL A 1 85 ? -7.749 -6.214 0.911 1.00 91.38 85 VAL A N 1
ATOM 638 C CA . VAL A 1 85 ? -6.330 -5.891 0.824 1.00 91.38 85 VAL A CA 1
ATOM 639 C C . VAL A 1 85 ? -6.036 -4.526 1.428 1.00 91.38 85 VAL A C 1
ATOM 641 O O . VAL A 1 85 ? -6.912 -3.666 1.516 1.00 91.38 85 VAL A O 1
ATOM 644 N N . TRP A 1 86 ? -4.781 -4.328 1.808 1.00 92.56 86 TRP A N 1
ATOM 645 C CA . TRP A 1 86 ? -4.174 -3.016 1.969 1.00 92.56 86 TRP A CA 1
ATOM 646 C C . TRP A 1 86 ? -3.453 -2.649 0.677 1.00 92.56 86 TRP A C 1
ATOM 648 O O . TRP A 1 86 ? -2.614 -3.414 0.215 1.00 92.56 86 TRP A O 1
ATOM 658 N N . ALA A 1 87 ? -3.738 -1.475 0.123 1.00 89.56 87 ALA A N 1
ATOM 659 C CA . ALA A 1 87 ? -2.975 -0.891 -0.970 1.00 89.56 87 ALA A CA 1
ATOM 660 C C . ALA A 1 87 ? -2.204 0.327 -0.451 1.00 89.56 87 ALA A C 1
ATOM 662 O O . ALA A 1 87 ? -2.795 1.271 0.084 1.00 89.56 87 ALA A O 1
ATOM 663 N N . ILE A 1 88 ? -0.879 0.281 -0.579 1.00 89.81 88 ILE A N 1
ATOM 664 C CA . ILE A 1 88 ? 0.043 1.312 -0.108 1.00 89.81 88 ILE A CA 1
ATOM 665 C C . ILE A 1 88 ? 0.801 1.842 -1.314 1.00 89.81 88 ILE A C 1
ATOM 667 O O . ILE A 1 88 ? 1.553 1.104 -1.940 1.00 89.81 88 ILE A O 1
ATOM 671 N N . THR A 1 89 ? 0.614 3.117 -1.643 1.00 86.56 89 THR A N 1
ATOM 672 C CA . THR A 1 89 ? 1.380 3.763 -2.711 1.00 86.56 89 THR A CA 1
ATOM 673 C C . THR A 1 89 ? 2.512 4.588 -2.144 1.00 86.56 89 THR A C 1
ATOM 675 O O . THR A 1 89 ? 2.307 5.464 -1.300 1.00 86.56 89 THR A O 1
ATOM 678 N N . PHE A 1 90 ? 3.690 4.358 -2.699 1.00 86.69 90 PHE A N 1
ATOM 679 C CA . PHE A 1 90 ? 4.902 5.103 -2.441 1.00 86.69 90 PHE A CA 1
ATOM 680 C C . PHE A 1 90 ? 5.177 6.093 -3.567 1.00 86.69 90 PHE A C 1
ATOM 682 O O . PHE A 1 90 ? 4.794 5.866 -4.713 1.00 86.69 90 PHE A O 1
ATOM 689 N N . THR A 1 91 ? 5.867 7.178 -3.245 1.00 86.88 91 THR A N 1
ATOM 690 C CA . THR A 1 91 ? 6.554 8.043 -4.207 1.00 86.88 91 THR A CA 1
ATOM 691 C C . THR A 1 91 ? 8.045 7.741 -4.128 1.00 86.88 91 THR A C 1
ATOM 693 O O . THR A 1 91 ? 8.569 7.613 -3.027 1.00 86.88 91 THR A O 1
ATOM 696 N N . GLY A 1 92 ? 8.717 7.605 -5.268 1.00 84.62 92 GLY A N 1
ATOM 697 C CA . GLY A 1 92 ? 10.120 7.201 -5.358 1.00 84.62 92 GLY A CA 1
ATOM 698 C C . GLY A 1 92 ? 10.598 7.168 -6.808 1.00 84.62 92 GLY A C 1
ATOM 699 O O . GLY A 1 92 ? 10.062 7.885 -7.650 1.00 84.62 92 GLY A O 1
ATOM 700 N N . SER A 1 93 ? 11.590 6.334 -7.107 1.00 83.62 93 SER A N 1
ATOM 701 C CA . SER A 1 93 ? 12.103 6.129 -8.464 1.00 83.62 93 SER A CA 1
ATOM 702 C C . SER A 1 93 ? 12.265 4.637 -8.707 1.00 83.62 93 SER A C 1
ATOM 704 O O . SER A 1 93 ? 13.235 4.022 -8.260 1.00 83.62 93 SER A O 1
ATOM 706 N N . PHE A 1 94 ? 11.295 4.050 -9.398 1.00 79.00 94 PHE A N 1
ATOM 707 C CA . PHE A 1 94 ? 11.177 2.610 -9.596 1.00 79.00 94 PHE A CA 1
ATOM 708 C C . PHE A 1 94 ? 11.620 2.228 -11.013 1.00 79.00 94 PHE A C 1
ATOM 710 O O . PHE A 1 94 ? 11.256 2.879 -11.997 1.00 79.00 94 PHE A O 1
ATOM 717 N N . GLY A 1 95 ? 12.423 1.164 -11.115 1.00 67.44 95 GLY A N 1
ATOM 718 C CA . GLY A 1 95 ? 12.985 0.676 -12.384 1.00 67.44 95 GLY A CA 1
ATOM 719 C C . GLY A 1 95 ? 11.978 -0.021 -13.308 1.00 67.44 95 GLY A C 1
ATOM 720 O O . GLY A 1 95 ? 12.317 -0.372 -14.434 1.00 67.44 95 GLY A O 1
ATOM 721 N N . TRP A 1 96 ? 10.744 -0.216 -12.847 1.00 65.12 96 TRP A N 1
ATOM 722 C CA . TRP A 1 96 ? 9.654 -0.862 -13.571 1.00 65.12 96 TRP A CA 1
ATOM 723 C C . TRP A 1 96 ? 8.452 0.087 -13.668 1.00 65.12 96 TRP A C 1
ATOM 725 O O . TRP A 1 96 ? 8.305 1.014 -12.872 1.00 65.12 96 TRP A O 1
ATOM 735 N N . ALA A 1 97 ? 7.620 -0.095 -14.697 1.00 57.62 97 ALA A N 1
ATOM 736 C CA . ALA A 1 97 ? 6.486 0.784 -14.952 1.00 57.62 97 ALA A CA 1
ATOM 737 C C . ALA A 1 97 ? 5.385 0.498 -13.931 1.00 57.62 97 ALA A C 1
ATOM 739 O O . ALA A 1 97 ? 4.631 -0.459 -14.076 1.00 57.62 97 ALA A O 1
ATOM 740 N N . SER A 1 98 ? 5.319 1.347 -12.914 1.00 59.84 98 SER A N 1
ATOM 741 C CA . SER A 1 98 ? 4.279 1.334 -11.908 1.00 59.84 98 SER A CA 1
ATOM 742 C C . SER A 1 98 ? 3.464 2.616 -12.021 1.00 59.84 98 SER A C 1
ATOM 744 O O . SER A 1 98 ? 3.999 3.722 -11.937 1.00 59.84 98 SER A O 1
ATOM 746 N N . CYS A 1 99 ? 2.180 2.490 -12.311 1.00 58.41 99 CYS A N 1
ATOM 747 C CA . CYS A 1 99 ? 1.305 3.610 -12.621 1.00 58.41 99 CYS A CA 1
ATOM 748 C C . CYS A 1 99 ? 0.293 3.931 -11.530 1.00 58.41 99 CYS A C 1
ATOM 750 O O . CYS A 1 99 ? -0.634 4.713 -11.761 1.00 58.41 99 CYS A O 1
ATOM 752 N N . GLY A 1 100 ? 0.496 3.385 -10.333 1.00 56.03 100 GLY A N 1
ATOM 753 C CA . GLY A 1 100 ? -0.475 3.514 -9.266 1.00 56.03 100 GLY A CA 1
ATOM 754 C C . GLY A 1 100 ? -1.647 2.545 -9.470 1.00 56.03 100 GLY A C 1
ATOM 755 O O . GLY A 1 100 ? -1.530 1.570 -10.214 1.00 56.03 100 GLY A O 1
ATOM 756 N N . PRO A 1 101 ? -2.790 2.788 -8.811 1.00 54.44 101 PRO A N 1
ATOM 757 C CA . PRO A 1 101 ? -3.889 1.835 -8.786 1.00 54.44 101 PRO A CA 1
ATOM 758 C C . PRO A 1 101 ? -4.474 1.595 -10.184 1.00 54.44 101 PRO A C 1
ATOM 760 O O . PRO A 1 101 ? -4.452 2.469 -11.054 1.00 54.44 101 PRO A O 1
ATOM 763 N N . TYR A 1 102 ? -5.013 0.392 -10.380 1.00 57.56 102 TYR A N 1
ATOM 764 C CA . TYR A 1 102 ? -5.560 -0.081 -11.650 1.00 57.56 102 TYR A CA 1
ATOM 765 C C . TYR A 1 102 ? -6.536 0.913 -12.299 1.00 57.56 102 TYR A C 1
ATOM 767 O O . TYR A 1 102 ? -7.521 1.336 -11.694 1.00 57.56 102 TYR A O 1
ATOM 775 N N . ASN A 1 103 ? -6.285 1.236 -13.572 1.00 59.81 103 ASN A N 1
ATOM 776 C CA . ASN A 1 103 ? -7.184 2.026 -14.406 1.00 59.81 103 ASN A CA 1
ATOM 777 C C . ASN A 1 103 ? -8.074 1.090 -15.249 1.00 59.81 103 ASN A C 1
ATOM 779 O O . ASN A 1 103 ? -7.553 0.376 -16.111 1.00 59.81 103 ASN A O 1
ATOM 783 N N . PRO A 1 104 ? -9.408 1.107 -15.073 1.00 58.34 104 PRO A N 1
ATOM 784 C CA . PRO A 1 104 ? -10.316 0.277 -15.865 1.00 58.34 104 PRO A CA 1
ATOM 785 C C . PRO A 1 104 ? -10.370 0.672 -17.352 1.00 58.34 104 PRO A C 1
ATOM 787 O O . PRO A 1 104 ? -10.829 -0.120 -18.170 1.00 58.34 104 PRO A O 1
ATOM 790 N N . ASN A 1 105 ? -9.886 1.865 -17.721 1.00 58.06 105 ASN A N 1
ATOM 791 C CA . ASN A 1 105 ? -9.956 2.402 -19.085 1.00 58.06 105 ASN A CA 1
ATOM 792 C C . ASN A 1 105 ? -8.730 2.077 -19.960 1.00 58.06 105 ASN A C 1
ATOM 794 O O . ASN A 1 105 ? -8.629 2.583 -21.077 1.00 58.06 105 ASN A O 1
ATOM 798 N N . GLY A 1 106 ? -7.795 1.250 -19.484 1.00 52.97 106 GLY A N 1
ATOM 799 C CA . GLY A 1 106 ? -6.676 0.756 -20.288 1.00 52.97 106 GLY A CA 1
ATOM 800 C C . GLY A 1 106 ? -5.328 0.790 -19.567 1.00 52.97 106 GLY A C 1
ATOM 801 O O . GLY A 1 106 ? -5.225 1.312 -18.456 1.00 52.97 106 GLY A O 1
ATOM 802 N N . PRO A 1 107 ? -4.278 0.220 -20.188 1.00 53.78 107 PRO A N 1
ATOM 803 C CA . PRO A 1 107 ? -2.950 0.178 -19.597 1.00 53.78 107 PRO A CA 1
ATOM 804 C C . PRO A 1 107 ? -2.408 1.600 -19.458 1.00 53.78 107 PRO A C 1
ATOM 806 O O . PRO A 1 107 ? -2.137 2.278 -20.453 1.00 53.78 107 PRO A O 1
ATOM 809 N N . THR A 1 108 ? -2.233 2.056 -18.221 1.00 57.88 108 THR A N 1
ATOM 810 C CA . THR A 1 108 ? -1.525 3.304 -17.955 1.00 57.88 108 THR A CA 1
ATOM 811 C C . THR A 1 108 ? -0.075 3.104 -18.403 1.00 57.88 108 THR A C 1
ATOM 813 O O . THR A 1 108 ? 0.637 2.258 -17.871 1.00 57.88 108 THR A O 1
ATOM 816 N N . ARG A 1 109 ? 0.361 3.816 -19.449 1.00 56.84 109 ARG A N 1
ATOM 817 C CA . ARG A 1 109 ? 1.773 3.835 -19.855 1.00 56.84 109 ARG A CA 1
ATOM 818 C C . ARG A 1 109 ? 2.492 4.847 -18.977 1.00 56.84 109 ARG A C 1
ATOM 820 O O . ARG A 1 109 ? 2.203 6.037 -19.078 1.00 56.84 109 ARG A O 1
ATOM 827 N N . CYS A 1 110 ? 3.422 4.387 -18.148 1.00 61.38 110 CYS A N 1
ATOM 828 C CA . CYS A 1 110 ? 4.257 5.283 -17.359 1.00 61.38 110 CYS A CA 1
ATOM 829 C C . CYS A 1 110 ? 5.611 5.505 -18.027 1.00 61.38 110 CYS A C 1
ATOM 831 O O . CYS A 1 110 ? 6.248 4.531 -18.434 1.00 61.38 110 CYS A O 1
ATOM 833 N N . PRO A 1 111 ? 6.071 6.764 -18.131 1.00 65.06 111 PRO A N 1
ATOM 834 C CA . PRO A 1 111 ? 7.459 7.024 -18.468 1.00 65.06 111 PRO A CA 1
ATOM 835 C C . PRO A 1 111 ? 8.348 6.409 -17.382 1.00 65.06 111 PRO A C 1
ATOM 837 O O . PRO A 1 111 ? 8.067 6.548 -16.191 1.00 65.06 111 PRO A O 1
ATOM 840 N N . LEU A 1 112 ? 9.397 5.706 -17.802 1.00 65.06 112 LEU A N 1
ATOM 841 C CA . LEU A 1 112 ? 10.416 5.192 -16.893 1.00 65.06 112 LEU A CA 1
ATOM 842 C C . LEU A 1 112 ? 11.441 6.300 -16.586 1.00 65.06 112 LEU A C 1
ATOM 844 O O . LEU A 1 112 ? 11.793 7.053 -17.499 1.00 65.06 112 LEU A O 1
ATOM 848 N N . PRO A 1 113 ? 11.953 6.392 -15.345 1.00 69.69 113 PRO A N 1
ATOM 849 C CA . PRO A 1 113 ? 11.567 5.604 -14.171 1.00 69.69 113 PRO A CA 1
ATOM 850 C C . PRO A 1 113 ? 10.192 6.017 -13.626 1.00 69.69 113 PRO A C 1
ATOM 852 O O . PRO A 1 113 ? 9.838 7.200 -13.618 1.00 69.69 113 PRO A O 1
ATOM 855 N N . ALA A 1 114 ? 9.420 5.040 -13.147 1.00 75.75 114 ALA A N 1
ATOM 856 C CA . ALA A 1 114 ? 8.129 5.324 -12.537 1.00 75.75 114 ALA A CA 1
ATOM 857 C C . ALA A 1 114 ? 8.326 6.073 -11.215 1.00 75.75 114 ALA A C 1
ATOM 859 O O . ALA A 1 114 ? 9.208 5.742 -10.423 1.00 75.75 114 ALA A O 1
ATOM 860 N N . ARG A 1 115 ? 7.495 7.090 -10.970 1.00 82.38 115 ARG A N 1
ATOM 861 C CA . ARG A 1 115 ? 7.593 7.925 -9.761 1.00 82.38 115 ARG A CA 1
ATOM 862 C C . ARG A 1 115 ? 6.759 7.436 -8.590 1.00 82.38 115 ARG A C 1
ATOM 864 O O . ARG A 1 115 ? 6.890 7.949 -7.482 1.00 82.38 115 ARG A O 1
ATOM 871 N N . HIS A 1 116 ? 5.878 6.483 -8.840 1.00 80.94 116 HIS A N 1
ATOM 872 C CA . HIS A 1 116 ? 4.970 5.949 -7.845 1.00 80.94 116 HIS A CA 1
ATOM 873 C C . HIS A 1 116 ? 4.968 4.443 -7.939 1.00 80.94 116 HIS A C 1
ATOM 875 O O . HIS A 1 116 ? 5.066 3.950 -9.051 1.00 80.94 116 HIS A O 1
ATOM 881 N N . ALA A 1 117 ? 4.823 3.752 -6.812 1.00 80.19 117 ALA A N 1
ATOM 882 C CA . ALA A 1 117 ? 4.589 2.318 -6.816 1.00 80.19 117 ALA A CA 1
ATOM 883 C C . ALA A 1 117 ? 3.564 1.903 -5.780 1.00 80.19 117 ALA A C 1
ATOM 885 O O . ALA A 1 117 ? 3.643 2.349 -4.635 1.00 80.19 117 ALA A O 1
ATOM 886 N N . THR A 1 118 ? 2.619 1.051 -6.171 1.00 83.69 118 THR A N 1
ATOM 887 C CA . THR A 1 118 ? 1.637 0.476 -5.252 1.00 83.69 118 THR A CA 1
ATOM 888 C C . THR A 1 118 ? 2.084 -0.909 -4.831 1.00 83.69 118 THR A C 1
ATOM 890 O O . THR A 1 118 ? 2.390 -1.747 -5.670 1.00 83.69 118 THR A O 1
ATOM 893 N N . VAL A 1 119 ? 2.076 -1.153 -3.527 1.00 85.81 119 VAL A N 1
ATOM 894 C CA . VAL A 1 119 ? 2.231 -2.469 -2.920 1.00 85.81 119 VAL A CA 1
ATOM 895 C C . VAL A 1 119 ? 0.874 -2.905 -2.385 1.00 85.81 119 VAL A C 1
ATOM 897 O O . VAL A 1 119 ? 0.242 -2.159 -1.631 1.00 85.81 119 VAL A O 1
ATOM 900 N N . ILE A 1 120 ? 0.432 -4.111 -2.750 1.00 87.75 120 ILE A N 1
ATOM 901 C CA . ILE A 1 120 ? -0.815 -4.694 -2.239 1.00 87.75 120 ILE A CA 1
ATOM 902 C C . ILE A 1 120 ? -0.509 -5.868 -1.308 1.00 87.75 120 ILE A C 1
ATOM 904 O O . ILE A 1 120 ? 0.136 -6.848 -1.692 1.00 87.75 120 ILE A O 1
ATOM 908 N N . LEU A 1 121 ? -1.014 -5.763 -0.082 1.00 90.69 121 LEU A N 1
ATOM 909 C CA . LEU A 1 121 ? -0.899 -6.766 0.968 1.00 90.69 121 LEU A CA 1
ATOM 910 C C . LEU A 1 121 ? -2.273 -7.349 1.292 1.00 90.69 121 LEU A C 1
ATOM 912 O O . LEU A 1 121 ? -3.286 -6.654 1.258 1.00 90.69 121 LEU A O 1
ATOM 916 N N . ASP A 1 122 ? -2.312 -8.615 1.675 1.00 91.62 122 ASP A N 1
ATOM 917 C CA . ASP A 1 122 ? -3.491 -9.244 2.248 1.00 91.62 122 ASP A CA 1
ATOM 918 C C . ASP A 1 122 ? -3.917 -8.526 3.538 1.00 91.62 122 ASP A C 1
ATOM 920 O O . ASP A 1 122 ? -3.095 -8.254 4.414 1.00 91.62 122 ASP A O 1
ATOM 924 N N . TYR A 1 123 ? -5.209 -8.228 3.672 1.00 93.06 123 TYR A N 1
ATOM 925 C CA . TYR A 1 123 ? -5.719 -7.435 4.792 1.00 93.06 123 TYR A CA 1
ATOM 926 C C . TYR A 1 123 ? -5.523 -8.101 6.166 1.00 93.06 123 TYR A C 1
ATOM 928 O O . TYR A 1 123 ? -5.347 -7.401 7.164 1.00 93.06 123 TYR A O 1
ATOM 936 N N . PHE A 1 124 ? -5.539 -9.436 6.236 1.00 92.69 124 PHE A N 1
ATOM 937 C CA . PHE A 1 124 ? -5.440 -10.174 7.500 1.00 92.69 124 PHE A CA 1
ATOM 938 C C . PHE A 1 124 ? -4.015 -10.585 7.838 1.00 92.69 124 PHE A C 1
ATOM 940 O O . PHE A 1 124 ? -3.583 -10.431 8.975 1.00 92.69 124 PHE A O 1
ATOM 947 N N . SER A 1 125 ? -3.288 -11.118 6.860 1.00 91.50 125 SER A N 1
ATOM 948 C CA . SER A 1 125 ? -1.945 -11.662 7.082 1.00 91.50 125 SER A CA 1
ATOM 949 C C . SER A 1 125 ? -0.826 -10.665 6.792 1.00 91.50 125 SER A C 1
ATOM 951 O O . SER A 1 125 ? 0.298 -10.866 7.245 1.00 91.50 125 SER A O 1
ATOM 953 N N . GLY A 1 126 ? -1.097 -9.612 6.014 1.00 89.06 126 GLY A N 1
ATOM 954 C CA . GLY A 1 126 ? -0.059 -8.733 5.478 1.00 89.06 126 GLY A CA 1
ATOM 955 C C . GLY A 1 126 ? 0.834 -9.401 4.431 1.00 89.06 126 GLY A C 1
ATOM 956 O O . GLY A 1 126 ? 1.830 -8.810 4.027 1.00 89.06 126 GLY A O 1
ATOM 957 N N . ALA A 1 127 ? 0.507 -10.621 3.992 1.00 88.62 127 ALA A N 1
ATOM 958 C CA . ALA A 1 127 ? 1.251 -11.309 2.947 1.00 88.62 127 ALA A CA 1
ATOM 959 C C . ALA A 1 127 ? 1.077 -10.599 1.601 1.00 88.62 127 ALA A C 1
ATOM 961 O O . ALA A 1 127 ? -0.008 -10.113 1.278 1.00 88.62 127 ALA A O 1
ATOM 962 N N . PHE A 1 128 ? 2.126 -10.582 0.785 1.00 83.00 128 PHE A N 1
ATOM 963 C CA . PHE A 1 128 ? 2.053 -10.035 -0.565 1.00 83.00 128 PHE A CA 1
ATOM 964 C C . PHE A 1 128 ? 1.057 -10.819 -1.410 1.00 83.00 128 PHE A C 1
ATOM 966 O O . PHE A 1 128 ? 1.113 -12.048 -1.500 1.00 83.00 128 PHE A O 1
ATOM 973 N N . VAL A 1 129 ? 0.160 -10.101 -2.073 1.00 79.38 129 VAL A N 1
ATOM 974 C CA . VAL A 1 129 ? -0.658 -10.703 -3.122 1.00 79.38 129 VAL A CA 1
ATOM 975 C C . VAL A 1 129 ? 0.238 -10.778 -4.365 1.00 79.38 129 VAL A C 1
ATOM 977 O O . VAL A 1 129 ? 0.752 -9.762 -4.826 1.00 79.38 129 VAL A O 1
ATOM 980 N N . THR A 1 130 ? 0.542 -11.978 -4.863 1.00 53.28 130 THR A N 1
ATOM 981 C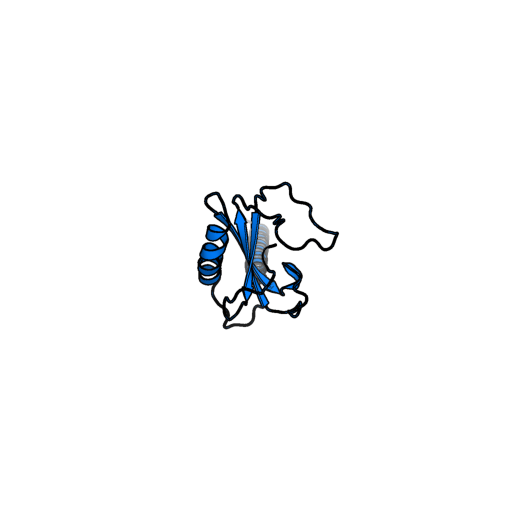 CA . THR A 1 130 ? 1.455 -12.158 -6.011 1.00 53.28 130 THR A CA 1
ATOM 982 C C . THR A 1 130 ? 0.974 -11.337 -7.216 1.00 53.28 130 THR A C 1
ATOM 984 O O . THR A 1 130 ? -0.208 -11.349 -7.534 1.00 53.28 130 THR A O 1
ATOM 987 N N . GLY A 1 131 ? 1.885 -10.590 -7.855 1.00 51.81 131 GLY A N 1
ATOM 988 C CA . GLY A 1 131 ? 1.584 -9.702 -8.992 1.00 51.81 131 GLY A CA 1
ATOM 989 C C . GLY A 1 131 ? 1.297 -8.234 -8.642 1.00 51.81 131 GLY A C 1
ATOM 990 O O . GLY A 1 131 ? 0.987 -7.454 -9.532 1.00 51.81 131 GLY A O 1
ATOM 991 N N . SER A 1 132 ? 1.413 -7.836 -7.372 1.00 50.38 132 SER A N 1
ATOM 992 C CA . SER A 1 132 ? 0.838 -6.573 -6.875 1.00 50.38 132 SER A CA 1
ATOM 993 C C . SER A 1 132 ? 1.713 -5.328 -6.908 1.00 50.38 132 SER A C 1
ATOM 995 O O . SER A 1 132 ? 1.462 -4.381 -6.165 1.00 50.38 132 SER A O 1
ATOM 997 N N . LEU A 1 133 ? 2.737 -5.325 -7.740 1.00 50.28 133 LEU A N 1
ATOM 998 C CA . LEU A 1 133 ? 3.520 -4.134 -8.008 1.00 50.28 133 LEU A CA 1
ATOM 999 C C . LEU A 1 133 ? 2.841 -3.420 -9.185 1.00 50.28 133 LEU A C 1
ATOM 1001 O O . LEU A 1 133 ? 3.076 -3.776 -10.339 1.00 50.28 133 LEU A O 1
ATOM 1005 N N . TYR A 1 134 ? 1.923 -2.494 -8.871 1.00 48.59 134 TYR A N 1
A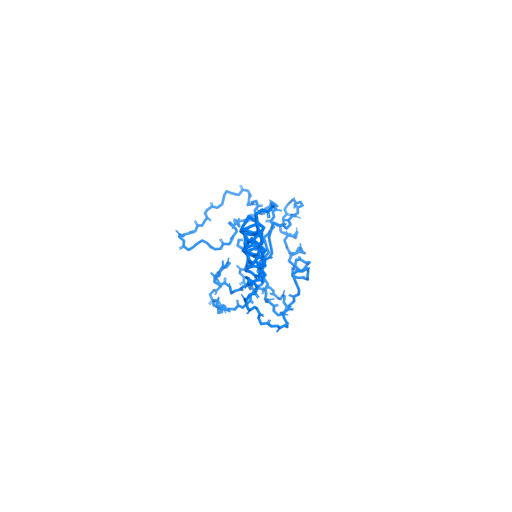TOM 1006 C CA . TYR A 1 134 ? 1.118 -1.725 -9.840 1.00 48.59 134 TYR A CA 1
ATOM 1007 C C . TYR A 1 134 ? 1.396 -0.240 -9.783 1.00 48.59 134 TYR A C 1
ATOM 1009 O O . TYR A 1 134 ? 1.364 0.383 -8.696 1.00 48.59 134 TYR A O 1
#

Secondary structure (DSSP, 8-state):
--HHHHHHHHHHHHHHHHHHHHHHHHHHGGG--PPTTPPPHHHHHHHHHHHHHHHBSS--EEEEEEEEEGGGT---TTS-TT-EEEEEEEEEEESS---SSPPTTS---PPSSEEEEEEEEETTT-PEEEEEE-

Sequence (134 aa):
MNRRVVYVGLAAAAIVILLVIAVGVFRHATETSLRPGGISRDQAIRMASHE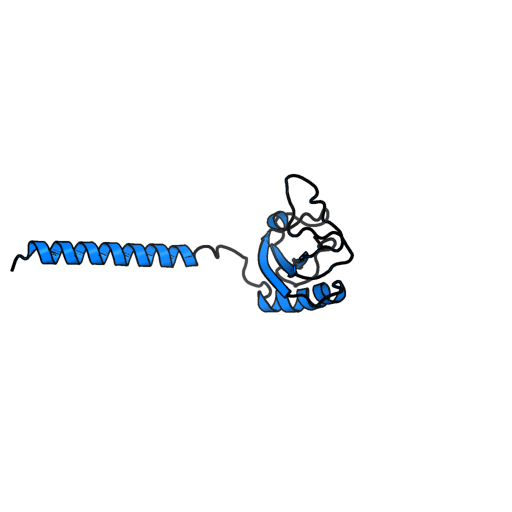GMAQSTTPTEVRWANAGPLSQFGRDPYSSPNRLVWAITFTGSFGWASCGPYNPNGPTRCPLPARHATVILDYFSGAFVTGSLY

Foldseek 3Di:
DDPVVVVVVVVVVVVVVVVVVVVVVVVVPVPPDPPPQFDDQVVLCVLVLVVVVVFFPFRKDWPDKDWFFCLFFHDDPPDDSRQIKIKIKIFGFGQDDADGGDDPVDDDGADHRHGMWIFIAGGNPRHGDPPRTD

Radius of gyration: 22.06 Å; chains: 1; bounding box: 57×60×45 Å